Protein AF-A0A5C7L9R8-F1 (afdb_monomer_lite)

pLDDT: mean 81.38, std 11.09, range [41.03, 93.19]

Structure (mmCIF, N/CA/C/O backbone):
data_AF-A0A5C7L9R8-F1
#
_entry.id   AF-A0A5C7L9R8-F1
#
loop_
_atom_site.group_PDB
_atom_site.id
_atom_site.type_symbol
_atom_site.label_atom_id
_atom_site.label_alt_id
_atom_site.label_comp_id
_atom_site.label_asym_id
_atom_site.label_entity_id
_atom_site.label_seq_id
_atom_site.pdbx_PDB_ins_code
_atom_site.Cartn_x
_atom_site.Cartn_y
_atom_site.Cartn_z
_atom_site.occupancy
_atom_site.B_iso_or_equiv
_atom_site.auth_seq_id
_atom_site.auth_comp_id
_atom_site.auth_asym_id
_atom_site.auth_atom_id
_atom_site.pdbx_PDB_model_num
ATOM 1 N N . MET A 1 1 ? 3.139 -13.791 14.430 1.00 41.03 1 MET A N 1
ATOM 2 C CA . MET A 1 1 ? 4.010 -12.992 13.536 1.00 41.03 1 MET A CA 1
ATOM 3 C C . MET A 1 1 ? 3.178 -11.899 12.863 1.00 41.03 1 MET A C 1
ATOM 5 O O . MET A 1 1 ? 2.037 -12.170 12.522 1.00 41.03 1 MET A O 1
ATOM 9 N N . CYS A 1 2 ? 3.747 -10.699 12.673 1.00 51.47 2 CYS A N 1
ATOM 10 C CA . CYS A 1 2 ? 3.337 -9.702 11.660 1.00 51.47 2 CYS A CA 1
ATOM 11 C C . CYS A 1 2 ? 2.238 -8.650 11.962 1.00 51.47 2 CYS A C 1
ATOM 13 O O . CYS A 1 2 ? 1.476 -8.306 11.066 1.00 51.47 2 CYS A O 1
ATOM 15 N N . ALA A 1 3 ? 2.194 -8.030 13.149 1.00 56.56 3 ALA A N 1
ATOM 16 C CA . ALA A 1 3 ? 1.538 -6.709 13.269 1.00 56.56 3 ALA A CA 1
ATOM 17 C C . ALA A 1 3 ? 2.358 -5.609 12.557 1.00 56.56 3 ALA A C 1
ATOM 19 O O . ALA A 1 3 ? 1.808 -4.793 11.831 1.00 56.56 3 ALA A O 1
ATOM 20 N N . LEU A 1 4 ? 3.691 -5.674 12.677 1.00 57.97 4 LEU A N 1
ATOM 21 C CA . LEU A 1 4 ? 4.624 -4.733 12.045 1.00 57.97 4 LEU A CA 1
ATOM 22 C C . LEU A 1 4 ? 4.557 -4.742 10.509 1.00 57.97 4 LEU A C 1
ATOM 24 O O . LEU A 1 4 ? 4.582 -3.674 9.915 1.00 57.97 4 LEU A O 1
ATOM 28 N N . ARG A 1 5 ? 4.397 -5.911 9.865 1.00 72.94 5 ARG A N 1
ATOM 29 C CA . ARG A 1 5 ? 4.256 -5.974 8.396 1.00 72.94 5 ARG A CA 1
ATOM 30 C C . ARG A 1 5 ? 3.010 -5.243 7.897 1.00 72.94 5 ARG A C 1
ATOM 32 O O . ARG A 1 5 ? 3.103 -4.501 6.933 1.00 72.94 5 ARG A O 1
ATOM 39 N N . ARG A 1 6 ? 1.874 -5.395 8.588 1.00 77.88 6 ARG A N 1
ATOM 40 C CA . ARG A 1 6 ? 0.624 -4.713 8.216 1.00 77.88 6 ARG A CA 1
ATOM 41 C C . ARG A 1 6 ? 0.728 -3.199 8.354 1.00 77.88 6 ARG A C 1
ATOM 43 O O . ARG A 1 6 ? 0.191 -2.476 7.523 1.00 77.88 6 ARG A O 1
ATOM 50 N N . ASP A 1 7 ? 1.424 -2.724 9.384 1.00 84.62 7 ASP A N 1
ATOM 51 C CA . ASP A 1 7 ? 1.649 -1.292 9.569 1.00 84.62 7 ASP A CA 1
ATOM 52 C C . ASP A 1 7 ? 2.499 -0.723 8.414 1.00 84.62 7 ASP A C 1
ATOM 54 O O . ASP A 1 7 ? 2.180 0.329 7.861 1.00 84.62 7 ASP A O 1
ATOM 58 N N . GLU A 1 8 ? 3.546 -1.437 7.994 1.00 84.44 8 GLU A N 1
ATOM 59 C CA . GLU A 1 8 ? 4.379 -1.030 6.856 1.00 84.44 8 GLU A CA 1
ATOM 60 C C . GLU A 1 8 ? 3.645 -1.107 5.514 1.00 84.44 8 GLU A C 1
ATOM 62 O O . GLU A 1 8 ? 3.768 -0.187 4.708 1.00 84.44 8 GLU A O 1
ATOM 67 N N . GLU A 1 9 ? 2.831 -2.141 5.293 1.00 87.44 9 GLU A N 1
ATOM 68 C CA . GLU A 1 9 ? 1.974 -2.271 4.108 1.00 87.44 9 GLU A CA 1
ATOM 69 C C . GLU A 1 9 ? 1.017 -1.077 3.982 1.00 87.44 9 GLU A C 1
ATOM 71 O O . GLU A 1 9 ? 0.946 -0.448 2.927 1.00 87.44 9 GLU A O 1
ATOM 76 N N . VAL A 1 10 ? 0.321 -0.709 5.063 1.00 88.31 10 VAL A N 1
ATOM 77 C CA . VAL A 1 10 ? -0.617 0.427 5.063 1.00 88.31 10 VAL A CA 1
ATOM 78 C C . VAL A 1 10 ? 0.105 1.746 4.799 1.00 88.31 10 VAL A C 1
ATOM 80 O O . VAL A 1 10 ? -0.392 2.566 4.026 1.00 88.31 10 VAL A O 1
ATOM 83 N N . LEU A 1 11 ? 1.278 1.952 5.403 1.00 87.56 11 LEU A N 1
ATOM 84 C CA . LEU A 1 11 ? 2.088 3.149 5.169 1.00 87.56 11 LEU A CA 1
ATOM 85 C C . LEU A 1 11 ? 2.577 3.235 3.719 1.00 87.56 11 LEU A C 1
ATOM 87 O O . LEU A 1 11 ? 2.494 4.301 3.116 1.00 87.56 11 LEU A O 1
ATOM 91 N N . ALA A 1 12 ? 3.038 2.124 3.144 1.00 87.69 12 ALA A N 1
ATOM 92 C CA . ALA A 1 12 ? 3.501 2.076 1.762 1.00 87.69 12 ALA A CA 1
ATOM 93 C C . ALA A 1 12 ? 2.362 2.317 0.763 1.00 87.69 12 ALA A C 1
ATOM 95 O O . ALA A 1 12 ? 2.502 3.131 -0.147 1.00 87.69 12 ALA A O 1
ATOM 96 N N . LEU A 1 13 ? 1.208 1.675 0.960 1.00 88.19 13 LEU A N 1
ATOM 97 C CA . LEU A 1 13 ? 0.023 1.901 0.129 1.00 88.19 13 LEU A CA 1
ATOM 98 C C . LEU A 1 13 ? -0.472 3.349 0.239 1.00 88.19 13 LEU A C 1
ATOM 100 O O . LEU A 1 13 ? -0.874 3.935 -0.764 1.00 88.19 13 LEU A O 1
ATOM 104 N N . HIS A 1 14 ? -0.422 3.950 1.432 1.00 88.19 14 HIS A N 1
ATOM 105 C CA . HIS A 1 14 ? -0.764 5.361 1.609 1.00 88.19 14 HIS A CA 1
ATOM 106 C C . HIS A 1 14 ? 0.201 6.282 0.865 1.00 88.19 14 HIS A C 1
ATOM 108 O O . HIS A 1 14 ? -0.242 7.159 0.130 1.00 88.19 14 HIS A O 1
ATOM 114 N N . ALA A 1 15 ? 1.506 6.055 1.005 1.00 84.69 15 ALA A N 1
ATOM 115 C CA . ALA A 1 15 ? 2.516 6.856 0.331 1.00 84.69 15 ALA A CA 1
ATOM 116 C C . ALA A 1 15 ? 2.405 6.773 -1.196 1.00 84.69 15 ALA A C 1
ATOM 118 O O . ALA A 1 15 ? 2.508 7.792 -1.870 1.00 84.69 15 ALA A O 1
ATOM 119 N N . LEU A 1 16 ? 2.130 5.587 -1.749 1.00 85.69 16 LEU A N 1
ATOM 120 C CA . LEU A 1 16 ? 1.880 5.418 -3.184 1.00 85.69 16 LEU A CA 1
ATOM 121 C C . LEU A 1 16 ? 0.621 6.171 -3.634 1.00 85.69 16 LEU A C 1
ATOM 123 O O . LEU A 1 16 ? 0.631 6.822 -4.677 1.00 85.69 16 LEU A O 1
ATOM 127 N N . ARG A 1 17 ? -0.446 6.144 -2.825 1.00 87.00 17 ARG A N 1
ATOM 128 C CA . ARG A 1 17 ? -1.668 6.920 -3.082 1.00 87.00 17 ARG A CA 1
ATOM 129 C C . ARG A 1 17 ? -1.397 8.423 -3.111 1.00 87.00 17 ARG A C 1
ATOM 131 O O . ARG A 1 17 ? -1.934 9.124 -3.965 1.00 87.00 17 ARG A O 1
ATOM 138 N N . GLU A 1 18 ? -0.613 8.924 -2.161 1.00 85.12 18 GLU A N 1
ATOM 139 C CA . GLU A 1 18 ? -0.249 10.341 -2.086 1.00 85.12 18 GLU A CA 1
ATOM 140 C C . GLU A 1 18 ? 0.678 10.753 -3.227 1.00 85.12 18 GLU A C 1
ATOM 142 O O . GLU A 1 18 ? 0.461 11.805 -3.824 1.00 85.12 18 GLU A O 1
ATOM 147 N N . ALA A 1 19 ? 1.642 9.902 -3.585 1.00 81.44 19 ALA A N 1
ATOM 148 C CA . ALA A 1 19 ? 2.526 10.104 -4.728 1.00 81.44 19 ALA A CA 1
ATOM 149 C C . ALA A 1 19 ? 1.728 10.268 -6.028 1.00 81.44 19 ALA A C 1
ATOM 151 O O . ALA A 1 19 ? 1.913 11.249 -6.743 1.00 81.44 19 ALA A O 1
ATOM 152 N N . GLN A 1 20 ? 0.758 9.382 -6.278 1.00 78.19 20 GLN A N 1
ATOM 153 C CA . GLN A 1 20 ? -0.146 9.483 -7.431 1.00 78.19 20 GLN A CA 1
ATOM 154 C C . GLN A 1 20 ? -1.013 10.744 -7.386 1.00 78.19 20 GLN A C 1
ATOM 156 O O . GLN A 1 20 ? -1.197 11.410 -8.399 1.00 78.19 20 GLN A O 1
ATOM 161 N N . ARG A 1 21 ? -1.551 11.094 -6.211 1.00 80.50 21 ARG A N 1
ATOM 162 C CA . ARG A 1 21 ? -2.442 12.254 -6.058 1.00 80.50 21 ARG A CA 1
ATOM 163 C C . ARG A 1 21 ? -1.709 13.588 -6.202 1.00 80.50 21 ARG A C 1
ATOM 165 O O . ARG A 1 21 ? -2.305 14.548 -6.678 1.00 80.50 21 ARG A O 1
ATOM 172 N N . SER A 1 22 ? -0.463 13.661 -5.746 1.00 75.44 22 SER A N 1
ATOM 173 C CA . SER A 1 22 ? 0.331 14.891 -5.729 1.00 75.44 22 SER A CA 1
ATOM 174 C C . SER A 1 22 ? 1.318 14.994 -6.894 1.00 75.44 22 SER A C 1
ATOM 176 O O . SER A 1 22 ? 1.953 16.037 -7.035 1.00 75.44 22 SER A O 1
ATOM 178 N N . GLY A 1 23 ? 1.511 13.926 -7.678 1.00 66.31 23 GLY A N 1
ATOM 179 C CA . GLY A 1 23 ? 2.609 13.825 -8.648 1.00 66.31 23 GLY A CA 1
ATOM 180 C C . GLY A 1 23 ? 3.999 13.864 -7.998 1.00 66.31 23 GLY A C 1
ATOM 181 O O . GLY A 1 23 ? 4.989 14.151 -8.666 1.00 66.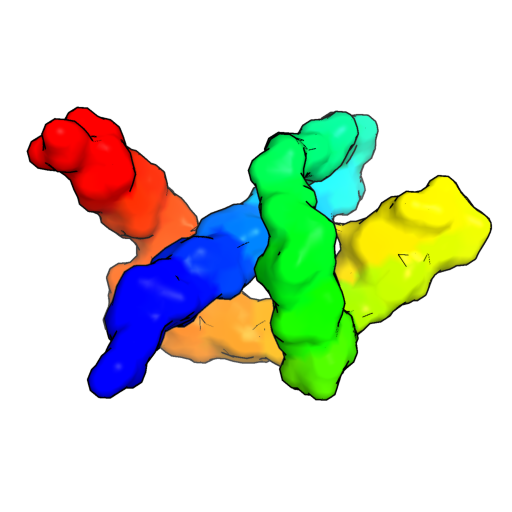31 23 GLY A O 1
ATOM 182 N N . ALA A 1 24 ? 4.078 13.639 -6.685 1.00 61.53 24 ALA A N 1
ATOM 183 C CA . ALA A 1 24 ? 5.320 13.686 -5.928 1.00 61.53 24 ALA A CA 1
ATOM 184 C C . ALA A 1 24 ? 6.051 12.345 -6.035 1.00 61.53 24 ALA A C 1
ATOM 186 O O . ALA A 1 24 ? 5.417 11.291 -6.097 1.00 61.53 24 ALA A O 1
ATOM 187 N N . ALA A 1 25 ? 7.386 12.374 -6.004 1.00 59.09 25 ALA A N 1
ATOM 188 C CA . ALA A 1 25 ? 8.177 11.153 -5.910 1.00 59.09 25 ALA A CA 1
ATOM 189 C C . ALA A 1 25 ? 7.725 10.354 -4.678 1.00 59.09 25 ALA A C 1
ATOM 191 O O . ALA A 1 25 ? 7.706 10.885 -3.563 1.00 59.09 25 ALA A O 1
ATOM 192 N N . ALA A 1 26 ? 7.330 9.094 -4.881 1.00 60.34 26 ALA A N 1
ATOM 193 C CA . ALA A 1 26 ? 6.952 8.218 -3.783 1.00 60.34 26 ALA A CA 1
ATOM 194 C C . ALA A 1 26 ? 8.085 8.188 -2.749 1.00 60.34 26 ALA A C 1
ATOM 196 O O . ALA A 1 26 ? 9.255 8.031 -3.107 1.00 60.34 26 ALA A O 1
ATOM 197 N N . THR A 1 27 ? 7.751 8.351 -1.464 1.00 62.75 27 THR A N 1
ATOM 198 C CA . THR A 1 27 ? 8.722 8.152 -0.375 1.00 62.75 27 THR A CA 1
ATOM 199 C C . THR A 1 27 ? 9.429 6.811 -0.565 1.00 62.75 27 THR A C 1
ATOM 201 O O . THR A 1 27 ? 8.772 5.883 -1.039 1.00 62.75 27 THR A O 1
ATOM 204 N N . PRO A 1 28 ? 10.709 6.657 -0.180 1.00 63.62 28 PRO A N 1
ATOM 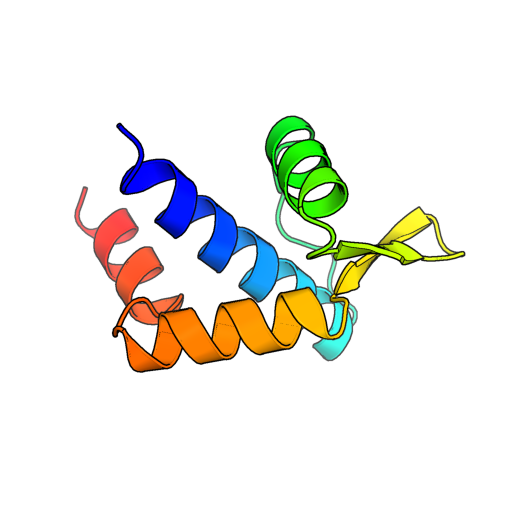205 C CA . PRO A 1 28 ? 11.447 5.420 -0.408 1.00 63.62 28 PRO A CA 1
ATOM 206 C C . PRO A 1 28 ? 10.743 4.242 0.277 1.00 63.62 28 PRO A C 1
ATOM 208 O O . PRO A 1 28 ? 10.831 4.056 1.491 1.00 63.62 28 PRO A O 1
ATOM 211 N N . VAL A 1 29 ? 10.009 3.460 -0.514 1.00 74.19 29 VAL A N 1
ATOM 212 C CA . VAL A 1 29 ? 9.431 2.181 -0.111 1.00 74.19 29 VAL A CA 1
ATOM 213 C C . VAL A 1 29 ? 10.456 1.111 -0.456 1.00 74.19 29 VAL A C 1
ATOM 215 O O . VAL A 1 29 ? 10.961 1.065 -1.577 1.00 74.19 29 VAL A O 1
ATOM 218 N N . SER A 1 30 ? 10.777 0.243 0.501 1.00 81.56 30 SER A N 1
ATOM 219 C CA . SER A 1 30 ? 11.718 -0.855 0.282 1.00 81.56 30 SER A CA 1
ATOM 220 C C . SER A 1 30 ? 11.268 -1.737 -0.889 1.00 81.56 30 SER A C 1
ATOM 222 O O . SER A 1 30 ? 10.101 -2.128 -0.960 1.00 81.56 30 SER A O 1
ATOM 224 N N . ALA A 1 31 ? 12.195 -2.116 -1.773 1.00 82.31 31 ALA A N 1
ATOM 225 C CA . ALA A 1 31 ? 11.891 -2.958 -2.934 1.00 82.31 31 ALA A CA 1
ATOM 226 C C . ALA A 1 31 ? 11.240 -4.301 -2.546 1.00 82.31 31 ALA A C 1
ATOM 228 O O . ALA A 1 31 ? 10.346 -4.779 -3.241 1.00 82.31 31 ALA A O 1
ATOM 229 N N . ASP A 1 32 ? 11.622 -4.888 -1.408 1.00 85.12 32 ASP A N 1
ATOM 230 C CA . ASP A 1 32 ? 10.997 -6.115 -0.894 1.00 85.12 32 ASP A CA 1
ATOM 231 C C . ASP A 1 32 ? 9.543 -5.915 -0.455 1.00 85.12 32 ASP A C 1
ATOM 233 O O . ASP A 1 32 ? 8.704 -6.808 -0.622 1.00 85.12 32 ASP A O 1
ATOM 237 N N . LEU A 1 33 ? 9.212 -4.728 0.057 1.00 85.62 33 LEU A N 1
ATOM 238 C CA . LEU A 1 33 ? 7.839 -4.388 0.408 1.00 85.62 33 LEU A CA 1
ATOM 239 C C . LEU A 1 33 ? 7.001 -4.190 -0.859 1.00 85.62 33 LEU A C 1
ATOM 241 O O . LEU A 1 33 ? 5.902 -4.727 -0.940 1.00 85.62 33 LEU A O 1
ATOM 245 N N . LEU A 1 34 ? 7.544 -3.530 -1.886 1.00 86.31 34 LEU A N 1
ATOM 246 C CA . LEU A 1 34 ? 6.884 -3.405 -3.192 1.00 86.31 34 LEU A CA 1
ATOM 247 C C . LEU A 1 34 ? 6.630 -4.774 -3.841 1.00 86.31 34 LEU A C 1
ATOM 249 O O . LEU A 1 34 ? 5.525 -5.029 -4.314 1.00 86.31 34 LEU A O 1
ATOM 253 N N . LYS A 1 35 ? 7.603 -5.694 -3.793 1.00 87.00 35 LYS A N 1
ATOM 254 C CA . LYS A 1 35 ? 7.416 -7.080 -4.258 1.00 87.00 35 LYS A CA 1
ATOM 255 C C . LYS A 1 35 ? 6.297 -7.790 -3.500 1.00 87.00 35 LYS A C 1
ATOM 257 O O . LYS A 1 35 ? 5.488 -8.469 -4.123 1.00 87.00 35 LYS A O 1
ATOM 262 N N . THR A 1 36 ? 6.227 -7.611 -2.181 1.00 88.56 36 THR A N 1
ATOM 263 C CA . THR A 1 36 ? 5.169 -8.204 -1.346 1.00 88.56 36 THR A CA 1
ATOM 264 C C . THR A 1 36 ? 3.795 -7.643 -1.721 1.00 88.56 36 THR A C 1
ATOM 266 O O . THR A 1 36 ? 2.880 -8.403 -2.023 1.00 88.56 36 THR A O 1
ATOM 269 N N . LEU A 1 37 ? 3.664 -6.316 -1.807 1.00 89.56 37 LEU A N 1
ATOM 270 C CA . LEU A 1 37 ? 2.415 -5.652 -2.190 1.00 89.56 37 LEU A CA 1
ATOM 271 C C . LEU A 1 37 ? 1.965 -6.027 -3.611 1.00 89.56 37 LEU A C 1
ATOM 273 O O . LEU A 1 37 ? 0.767 -6.157 -3.866 1.00 89.56 37 LEU A O 1
ATOM 277 N N . SER A 1 38 ? 2.912 -6.204 -4.535 1.00 90.31 38 SER A N 1
ATOM 278 C CA . SER A 1 38 ? 2.634 -6.651 -5.902 1.00 90.31 38 SER A CA 1
ATOM 279 C C . SER A 1 38 ? 2.194 -8.117 -5.936 1.00 90.31 38 SER A C 1
ATOM 281 O O . SER A 1 38 ? 1.189 -8.435 -6.573 1.00 90.31 38 SER A O 1
ATOM 283 N N . ALA A 1 39 ? 2.862 -8.998 -5.182 1.00 89.44 39 ALA A N 1
ATOM 284 C CA . ALA A 1 39 ? 2.471 -10.401 -5.038 1.00 89.44 39 ALA A CA 1
ATOM 285 C C . ALA A 1 39 ? 1.055 -10.547 -4.449 1.00 89.44 39 ALA A C 1
ATOM 287 O O . ALA A 1 39 ? 0.263 -11.360 -4.926 1.00 89.44 39 ALA A O 1
ATOM 288 N N . ASP A 1 40 ? 0.695 -9.685 -3.495 1.00 89.44 40 ASP A N 1
ATOM 289 C CA . ASP A 1 40 ? -0.645 -9.618 -2.898 1.00 89.44 40 ASP A CA 1
ATOM 290 C C . ASP A 1 40 ? -1.689 -8.913 -3.785 1.00 89.44 40 ASP A C 1
ATOM 292 O O . ASP A 1 40 ?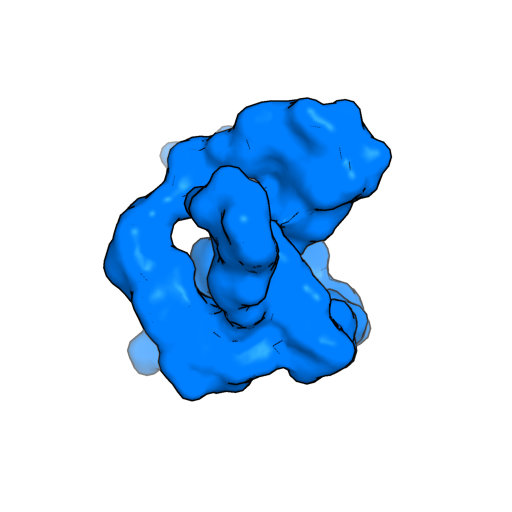 -2.864 -8.789 -3.405 1.00 89.44 40 ASP A O 1
ATOM 296 N N . ARG A 1 41 ? -1.280 -8.479 -4.987 1.00 91.38 41 ARG A N 1
ATOM 297 C CA . ARG A 1 41 ? -2.079 -7.751 -5.985 1.00 91.38 41 ARG A CA 1
ATOM 298 C C . ARG A 1 41 ? -2.662 -6.441 -5.460 1.00 91.38 41 ARG A C 1
ATOM 300 O O . ARG A 1 41 ? -3.738 -6.033 -5.892 1.00 91.38 41 ARG A O 1
ATOM 307 N N . LEU A 1 42 ? -1.992 -5.795 -4.509 1.00 91.75 42 LEU A N 1
ATOM 308 C CA . LEU A 1 42 ? -2.397 -4.507 -3.934 1.00 91.75 42 LEU A CA 1
ATOM 309 C C . LEU A 1 42 ? -1.892 -3.330 -4.774 1.00 91.75 42 LEU A C 1
ATOM 311 O O . LEU A 1 42 ? -2.523 -2.275 -4.800 1.00 91.75 42 LEU A O 1
ATOM 315 N N . ILE A 1 43 ? -0.782 -3.531 -5.482 1.00 91.62 43 ILE A N 1
ATOM 316 C CA . ILE A 1 43 ? -0.204 -2.566 -6.418 1.00 91.62 43 ILE A CA 1
ATOM 317 C C . ILE A 1 43 ? 0.091 -3.241 -7.759 1.00 91.62 43 ILE A C 1
ATOM 319 O O . ILE A 1 43 ? 0.316 -4.454 -7.811 1.00 91.62 43 ILE A O 1
ATOM 323 N N . SER A 1 44 ? 0.122 -2.459 -8.831 1.00 91.25 44 SER A N 1
ATOM 324 C CA . SER A 1 44 ? 0.630 -2.866 -10.141 1.00 91.25 44 SER A CA 1
ATOM 325 C C . SER A 1 44 ? 1.718 -1.902 -10.592 1.00 91.25 44 SER A C 1
ATOM 327 O O . SER A 1 44 ? 1.721 -0.744 -10.180 1.00 91.25 44 SER A O 1
ATOM 329 N N . ALA A 1 45 ? 2.634 -2.367 -11.439 1.00 87.56 45 ALA A N 1
ATOM 330 C CA . ALA A 1 45 ? 3.485 -1.444 -12.179 1.00 87.56 45 ALA A CA 1
ATOM 331 C C . ALA A 1 45 ? 2.609 -0.582 -13.104 1.00 87.56 45 ALA A C 1
ATOM 333 O O . ALA A 1 45 ? 1.574 -1.058 -13.586 1.00 87.56 45 ALA A O 1
ATOM 334 N N . ASP A 1 46 ? 2.996 0.674 -13.296 1.00 83.56 46 ASP A N 1
ATOM 335 C CA . ASP A 1 46 ? 2.464 1.529 -14.353 1.00 83.56 46 ASP A CA 1
ATOM 336 C C . ASP A 1 46 ? 3.414 1.544 -15.564 1.00 83.56 46 ASP A C 1
ATOM 338 O O . ASP A 1 46 ? 4.566 1.103 -15.486 1.00 83.56 46 ASP A O 1
ATOM 342 N N . ASP A 1 47 ? 2.925 2.051 -16.695 1.00 82.38 47 ASP A N 1
ATOM 343 C CA . ASP A 1 47 ? 3.683 2.103 -17.953 1.00 82.38 47 ASP A CA 1
ATOM 344 C C . ASP A 1 47 ? 4.858 3.102 -17.920 1.00 82.38 47 ASP A C 1
ATOM 346 O O . ASP A 1 47 ? 5.697 3.116 -18.820 1.00 82.38 47 ASP A O 1
ATOM 350 N N . TYR A 1 48 ? 4.948 3.928 -16.875 1.00 78.62 48 TYR A N 1
ATOM 351 C CA . TYR A 1 48 ? 5.972 4.954 -16.682 1.00 78.62 48 TYR A CA 1
ATOM 352 C C . TYR A 1 48 ? 7.071 4.516 -15.701 1.00 78.62 48 TYR A C 1
ATOM 354 O O . TYR A 1 48 ? 7.926 5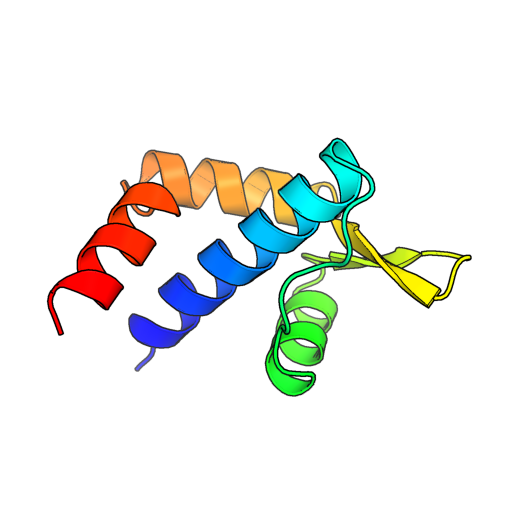.321 -15.325 1.00 78.62 48 TYR A O 1
ATOM 362 N N . GLY A 1 49 ? 7.081 3.240 -15.298 1.00 75.94 49 GLY A N 1
ATOM 363 C CA . GLY A 1 49 ? 8.070 2.683 -14.372 1.00 75.94 49 GLY A CA 1
ATOM 364 C C . GLY A 1 49 ? 7.788 2.979 -12.896 1.00 75.94 49 GLY A C 1
ATOM 365 O O . GLY A 1 49 ? 8.657 2.757 -12.050 1.00 75.94 49 GLY A O 1
ATOM 366 N N . GLY A 1 50 ? 6.594 3.474 -12.577 1.00 83.25 50 GLY A N 1
ATOM 367 C CA . GLY A 1 50 ? 6.077 3.650 -11.228 1.00 83.25 50 GLY A CA 1
ATOM 368 C C . GLY A 1 50 ? 5.186 2.492 -10.770 1.00 83.25 50 GLY A C 1
ATOM 369 O O . GLY A 1 50 ? 5.075 1.444 -11.412 1.00 83.25 50 GLY A O 1
ATOM 370 N N . PHE A 1 51 ? 4.564 2.679 -9.605 1.00 86.62 51 PHE A N 1
ATOM 371 C CA . PHE A 1 51 ? 3.609 1.733 -9.034 1.00 86.62 51 PHE A CA 1
ATOM 372 C C . PHE A 1 51 ? 2.286 2.430 -8.737 1.00 86.62 51 PHE A C 1
ATOM 374 O O . PHE A 1 51 ? 2.240 3.427 -8.007 1.00 86.62 51 PHE A O 1
ATOM 381 N N . GLN A 1 52 ? 1.199 1.838 -9.222 1.00 88.38 52 GLN A N 1
ATOM 382 C CA . GLN A 1 52 ? -0.159 2.287 -8.963 1.00 88.38 52 GLN A CA 1
ATOM 383 C C . GLN A 1 52 ? -0.924 1.342 -8.034 1.00 88.38 52 GLN A C 1
ATOM 385 O O . GLN A 1 52 ? -0.631 0.149 -7.947 1.00 88.38 52 GLN A O 1
ATOM 390 N N . LEU A 1 53 ? -1.915 1.874 -7.317 1.00 90.00 53 LEU A N 1
ATOM 391 C CA . LEU A 1 53 ? -2.799 1.059 -6.484 1.00 90.00 53 LEU A CA 1
ATOM 392 C C . LEU A 1 53 ? -3.806 0.328 -7.363 1.00 90.00 53 LEU A C 1
ATOM 394 O O . LEU A 1 53 ? -4.416 0.921 -8.247 1.00 90.00 53 LEU A O 1
ATOM 398 N N . THR A 1 54 ? -4.030 -0.950 -7.079 1.00 93.00 54 THR A N 1
ATOM 399 C CA . THR A 1 54 ? -5.148 -1.682 -7.681 1.00 93.00 54 THR A CA 1
ATOM 400 C C . THR A 1 54 ? -6.435 -1.413 -6.899 1.00 93.00 54 THR A C 1
ATOM 402 O O . THR A 1 54 ? -6.404 -0.953 -5.752 1.00 93.00 54 THR A O 1
ATOM 405 N N . GLU A 1 55 ? -7.587 -1.797 -7.454 1.00 93.19 55 GLU A N 1
ATOM 406 C CA . GLU A 1 55 ? -8.858 -1.807 -6.710 1.00 93.19 55 GLU A CA 1
ATOM 407 C C . GLU A 1 55 ? -8.752 -2.579 -5.386 1.00 93.19 55 GLU A C 1
ATOM 409 O O . GLU A 1 55 ? -9.275 -2.158 -4.352 1.00 93.19 55 GLU A O 1
ATOM 414 N N . ARG A 1 56 ? -8.003 -3.689 -5.388 1.00 91.44 56 ARG A N 1
ATOM 415 C CA . ARG A 1 56 ? -7.741 -4.491 -4.190 1.00 91.44 56 ARG A CA 1
ATOM 416 C C . ARG A 1 56 ? -6.896 -3.721 -3.173 1.00 91.44 56 ARG A C 1
ATOM 418 O O . ARG A 1 56 ? -7.197 -3.790 -1.984 1.00 91.44 56 ARG A O 1
ATOM 425 N N . GLY A 1 57 ? -5.889 -2.968 -3.617 1.00 91.25 57 GLY A N 1
ATOM 426 C CA . GLY A 1 57 ? -5.109 -2.061 -2.769 1.00 91.25 57 GLY A CA 1
ATOM 427 C C . GLY A 1 57 ? -5.973 -0.986 -2.111 1.00 91.25 57 GLY A C 1
ATOM 428 O O . GLY A 1 57 ? -5.891 -0.770 -0.899 1.00 91.25 57 GLY A O 1
ATOM 429 N N . HIS A 1 58 ? -6.880 -0.375 -2.879 1.00 90.38 58 HIS A N 1
ATOM 430 C CA . HIS A 1 58 ? -7.851 0.588 -2.356 1.00 90.38 58 HIS A CA 1
ATOM 431 C C . HIS A 1 58 ? -8.793 -0.036 -1.317 1.00 90.38 58 HIS A C 1
ATOM 433 O O . HIS A 1 58 ? -8.970 0.520 -0.228 1.00 90.38 58 HIS A O 1
ATOM 439 N N . ALA A 1 59 ? -9.359 -1.209 -1.605 1.00 91.44 59 ALA A N 1
ATOM 440 C CA . ALA A 1 59 ? -10.226 -1.933 -0.675 1.00 91.44 59 ALA A CA 1
ATOM 441 C C . ALA A 1 59 ? -9.481 -2.366 0.599 1.00 91.44 59 ALA A C 1
ATOM 443 O O . ALA A 1 59 ? -10.040 -2.329 1.701 1.00 91.44 59 ALA A O 1
ATOM 444 N N . HIS A 1 60 ? -8.208 -2.740 0.470 1.00 90.06 60 HIS A N 1
ATOM 445 C CA . HIS A 1 60 ? -7.352 -3.094 1.595 1.00 90.06 60 HIS A CA 1
ATOM 446 C C . HIS A 1 60 ? -7.129 -1.896 2.524 1.00 90.06 60 HIS A C 1
ATOM 448 O O . HIS A 1 60 ? -7.377 -2.007 3.726 1.00 90.06 60 HIS A O 1
ATOM 454 N N . LEU A 1 61 ? -6.765 -0.731 1.978 1.00 88.00 61 LEU A N 1
ATOM 455 C CA . LEU A 1 61 ? -6.650 0.511 2.750 1.00 88.00 61 LEU A CA 1
ATOM 456 C C . LEU A 1 61 ? -7.962 0.868 3.458 1.00 88.00 61 LEU A C 1
ATOM 458 O O . LEU A 1 61 ? -7.956 1.189 4.648 1.00 88.00 61 LEU A O 1
ATOM 462 N N . ALA A 1 62 ? -9.098 0.762 2.764 1.00 89.12 62 ALA A N 1
ATOM 463 C CA . ALA A 1 62 ? -10.408 1.022 3.359 1.00 89.12 62 ALA A CA 1
ATOM 464 C C . ALA A 1 62 ? -10.717 0.054 4.516 1.00 89.12 62 ALA A C 1
ATOM 466 O O . ALA A 1 62 ? -11.225 0.462 5.562 1.00 89.12 62 ALA A O 1
ATOM 467 N N . THR A 1 63 ? -10.364 -1.222 4.360 1.00 90.88 63 THR A N 1
ATOM 468 C CA . THR A 1 63 ? -10.539 -2.251 5.393 1.00 90.88 63 THR A CA 1
ATOM 469 C C . THR A 1 63 ? -9.671 -1.973 6.618 1.00 90.88 63 THR A C 1
ATOM 471 O O . THR A 1 63 ? -10.149 -2.088 7.748 1.00 90.88 63 THR A O 1
ATOM 474 N N . MET A 1 64 ? -8.413 -1.579 6.420 1.00 89.12 64 MET A N 1
ATOM 475 C CA . MET A 1 64 ? -7.503 -1.248 7.520 1.00 89.12 64 MET A CA 1
ATOM 476 C C . MET A 1 64 ? -7.942 0.016 8.255 1.00 89.12 64 MET A C 1
ATOM 478 O O . MET A 1 64 ? -7.974 0.023 9.487 1.00 89.12 64 MET A O 1
ATOM 482 N N . SER A 1 65 ? -8.418 1.023 7.522 1.00 87.31 65 SER A N 1
ATOM 483 C CA . SER A 1 65 ? -9.008 2.223 8.114 1.00 87.31 65 SER A CA 1
ATOM 484 C C . SER A 1 65 ? -10.212 1.894 9.006 1.00 87.31 65 SER A C 1
ATOM 486 O O . SER A 1 65 ? -10.259 2.319 10.161 1.00 87.31 65 SER A O 1
ATOM 488 N N . ARG A 1 66 ? -11.125 1.019 8.551 1.00 88.31 66 ARG A N 1
ATOM 489 C CA . ARG A 1 66 ? -12.255 0.523 9.369 1.00 88.31 66 ARG A CA 1
ATOM 490 C C . ARG A 1 66 ? -11.814 -0.224 10.630 1.00 88.31 66 ARG A C 1
ATOM 492 O O . ARG A 1 66 ? -12.533 -0.222 11.622 1.00 88.31 66 ARG A O 1
ATOM 499 N N . ARG A 1 67 ? -10.635 -0.849 10.611 1.00 86.81 67 ARG A N 1
ATOM 500 C CA . ARG A 1 67 ? -10.018 -1.513 11.773 1.00 86.81 67 ARG A CA 1
ATOM 501 C C . ARG A 1 67 ? -9.251 -0.549 12.687 1.00 86.81 67 ARG A C 1
ATOM 503 O O . ARG A 1 67 ? -8.632 -0.992 13.650 1.00 86.81 67 ARG A O 1
ATOM 510 N N . GLY A 1 68 ? -9.265 0.753 12.394 1.00 86.38 68 GLY A N 1
ATOM 511 C CA . GLY A 1 68 ? -8.525 1.773 13.137 1.00 86.38 68 GLY A CA 1
ATOM 512 C C . GLY A 1 68 ? -7.019 1.776 12.859 1.00 86.38 68 GLY A C 1
ATOM 513 O O . GLY A 1 68 ? -6.268 2.413 13.597 1.00 86.38 68 GLY A O 1
ATOM 514 N N . ILE A 1 69 ? -6.570 1.075 11.816 1.00 85.62 69 ILE A N 1
ATOM 515 C CA . ILE A 1 69 ? -5.184 1.054 11.346 1.00 85.62 69 ILE A CA 1
ATOM 516 C C . ILE A 1 69 ? -5.095 2.080 10.218 1.00 85.62 69 ILE A C 1
ATOM 518 O O . ILE A 1 69 ? -5.285 1.759 9.045 1.00 85.62 69 ILE A O 1
ATOM 522 N N . THR A 1 70 ? -4.885 3.340 10.596 1.00 86.38 70 THR A N 1
ATOM 523 C CA . THR A 1 70 ? -4.765 4.449 9.645 1.00 86.38 70 THR A CA 1
ATOM 524 C C . THR A 1 70 ? -3.316 4.926 9.559 1.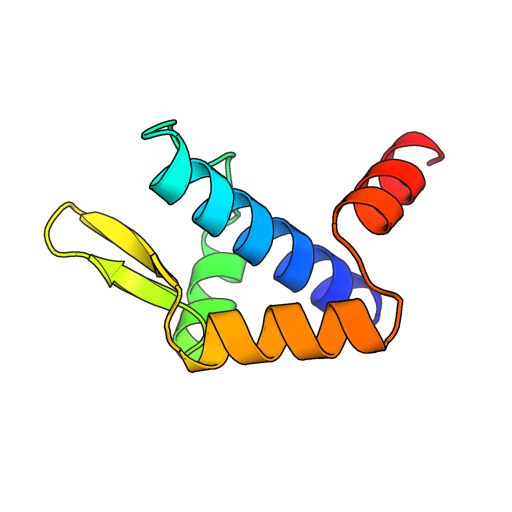00 86.38 70 THR A C 1
ATOM 526 O O . THR A 1 70 ? -2.596 4.880 10.564 1.00 86.38 70 THR A O 1
ATOM 529 N N . PRO A 1 71 ? -2.868 5.395 8.385 1.00 82.94 71 PRO A N 1
ATOM 530 C CA . PRO A 1 71 ? -1.506 5.879 8.196 1.00 82.94 71 PRO A CA 1
ATOM 531 C C . PRO A 1 71 ? -1.136 6.982 9.197 1.00 82.94 71 PRO A C 1
ATOM 533 O O . PRO A 1 71 ? -0.039 6.951 9.744 1.00 82.94 71 PRO A O 1
ATOM 536 N N . GLU A 1 72 ? -2.057 7.873 9.566 1.00 84.25 72 GLU A N 1
ATOM 537 C CA . GLU A 1 72 ? -1.823 8.919 10.571 1.00 84.25 72 GLU A CA 1
ATOM 538 C C . GLU A 1 72 ? -1.529 8.323 11.954 1.00 84.25 72 GLU A C 1
ATOM 540 O O . GLU A 1 72 ? -0.605 8.759 12.645 1.00 84.25 72 GLU A O 1
ATOM 545 N N . ARG A 1 73 ? -2.270 7.281 12.359 1.00 83.38 73 ARG A N 1
ATOM 546 C CA . ARG A 1 73 ? -2.040 6.589 13.639 1.00 83.38 73 ARG A CA 1
ATOM 547 C C . ARG A 1 73 ? -0.726 5.817 13.636 1.00 83.38 73 ARG A C 1
ATOM 549 O O . ARG A 1 73 ? -0.056 5.760 14.667 1.00 83.38 73 ARG A O 1
ATOM 556 N N . LEU A 1 74 ? -0.347 5.236 12.504 1.00 84.50 74 LEU A N 1
ATOM 557 C CA . LEU A 1 74 ? 0.909 4.502 12.351 1.00 84.50 74 LEU A CA 1
ATOM 558 C C . LEU A 1 74 ? 2.125 5.434 12.336 1.00 84.50 74 LEU A C 1
ATOM 560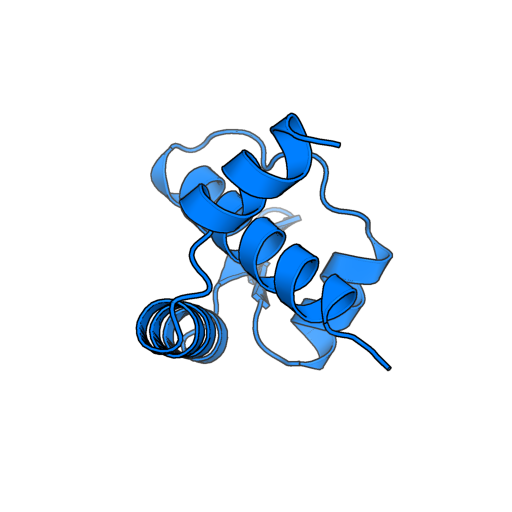 O O . LEU A 1 74 ? 3.109 5.174 13.031 1.00 84.50 74 LEU A O 1
ATOM 564 N N . LEU A 1 75 ? 2.033 6.565 11.635 1.00 81.00 75 LEU A N 1
ATOM 565 C CA . LEU A 1 75 ? 3.049 7.619 11.653 1.00 81.00 75 LEU A CA 1
ATOM 566 C C . LEU A 1 75 ? 3.210 8.209 13.059 1.00 81.00 75 LEU A C 1
ATOM 568 O O . LEU A 1 75 ? 4.335 8.377 13.534 1.00 81.00 75 LEU A O 1
ATOM 572 N N . ALA A 1 76 ? 2.103 8.451 13.769 1.00 81.38 76 ALA A N 1
ATOM 573 C CA . ALA A 1 76 ? 2.135 8.907 15.157 1.00 81.38 76 ALA A CA 1
ATOM 574 C C . ALA A 1 76 ? 2.811 7.892 16.096 1.00 81.38 76 ALA A C 1
ATOM 576 O O . ALA A 1 76 ? 3.534 8.292 17.007 1.00 81.38 76 ALA A O 1
ATOM 577 N N . ARG A 1 77 ? 2.625 6.583 15.867 1.00 78.94 77 ARG A N 1
ATOM 578 C CA . ARG A 1 77 ? 3.330 5.522 16.610 1.00 78.94 77 ARG A CA 1
ATOM 579 C C . ARG A 1 77 ? 4.829 5.504 16.318 1.00 78.94 77 ARG A C 1
ATOM 581 O O . ARG A 1 77 ? 5.601 5.355 17.260 1.00 78.94 77 ARG A O 1
ATOM 588 N N . ARG A 1 78 ? 5.246 5.681 15.057 1.00 71.81 78 ARG A N 1
ATOM 589 C CA . ARG A 1 78 ? 6.673 5.748 14.684 1.00 71.81 78 ARG A CA 1
ATOM 590 C C . ARG A 1 78 ? 7.393 6.928 15.337 1.00 71.81 78 ARG A C 1
ATOM 592 O O . ARG A 1 78 ? 8.525 6.760 15.751 1.00 71.81 78 ARG A O 1
ATOM 599 N N . ARG A 1 79 ? 6.737 8.085 15.481 1.00 67.56 79 ARG A N 1
ATOM 600 C CA . ARG A 1 79 ? 7.324 9.276 16.130 1.00 67.56 79 ARG A CA 1
ATOM 601 C C . ARG A 1 79 ? 7.470 9.177 17.655 1.00 67.56 79 ARG A C 1
ATOM 603 O O . ARG A 1 79 ? 8.091 10.048 18.247 1.00 67.56 79 ARG A O 1
ATOM 610 N N . ARG A 1 80 ? 6.852 8.179 18.295 1.00 63.78 80 ARG A N 1
ATOM 611 C CA . ARG A 1 80 ? 6.924 7.954 19.752 1.00 63.78 80 ARG A CA 1
ATOM 612 C C . ARG A 1 80 ? 7.905 6.845 20.155 1.00 63.78 80 ARG A C 1
ATOM 614 O O . ARG A 1 80 ? 7.972 6.527 21.339 1.00 63.78 80 ARG A O 1
ATOM 621 N N . ARG A 1 81 ? 8.585 6.225 19.191 1.00 55.44 81 ARG A N 1
ATOM 622 C CA . ARG A 1 81 ? 9.677 5.273 19.418 1.00 55.44 81 ARG A CA 1
ATOM 623 C C . ARG A 1 81 ? 11.006 5.970 19.206 1.00 55.44 81 ARG A C 1
ATOM 625 O O . ARG A 1 81 ? 11.946 5.573 19.918 1.00 55.44 81 ARG A O 1
#

Foldseek 3Di:
DDPPLLLLLLLQLVQQVVCVVVVNDRDDRDPVNVVVCVVVVQWDQDPVRGIDGDPVVVVSNVVCVVVVSHNVVSVVVVVVD

Secondary structure (DSSP, 8-state):
--HHHHHHHHHHHHHHHHHHHHTPPPP---HHHHHHHHHTTSEEE-TTS-EEE-HHHHHHHHHHHHTT--HHHHHHHHTT-

Sequence (81 aa):
MCALRRDEEVLALHALREAQRSGAAATPVSADLLKTLSADRLISADDYGGFQLTERGHAHLATMSRRGITPERLLARRRRR

Radius of gyration: 12.25 Å; chains: 1; bounding box: 24×28×38 Å